Protein AF-A0A3D1Q9H1-F1 (afdb_monomer_lite)

Foldseek 3Di:
DCVQVPDDPLLVVLVVQLVVLCVVPVDCDVVSVVSCCVPPVCSVVSVVVVVPPDD

Radius of gyration: 11.29 Å; chains: 1; bounding box: 25×21×24 Å

Secondary structure (DSSP, 8-state):
-GGGTTS-HHHHHHHHHHHHHTTT-SS-SHHHHHHHHHH-TTHHHHHHHTTTS--

pLDDT: mean 83.45, std 18.42, range [38.16, 98.44]

Sequence (55 aa):
NLHLVKKAPECLEYVIIHELVHLLEKGHNDRFKAYMDSFYPDWRRVKAGLNNISP

Structure (mmCIF, N/CA/C/O backbone):
data_AF-A0A3D1Q9H1-F1
#
_entry.id   AF-A0A3D1Q9H1-F1
#
loop_
_atom_site.group_PDB
_atom_site.id
_atom_site.type_symbol
_atom_site.label_atom_id
_atom_site.label_alt_id
_atom_site.label_comp_id
_atom_site.label_asym_id
_atom_site.label_entity_id
_atom_site.label_seq_id
_atom_site.pdbx_PDB_ins_code
_atom_site.Cartn_x
_atom_site.Cartn_y
_atom_site.Cartn_z
_atom_site.occupancy
_atom_site.B_iso_or_equiv
_atom_site.auth_seq_id
_atom_site.auth_comp_id
_atom_site.auth_asym_id
_atom_site.auth_atom_id
_atom_site.pdbx_PDB_model_num
ATOM 1 N N . ASN A 1 1 ? 17.672 12.199 -7.089 1.00 46.56 1 ASN A N 1
ATOM 2 C CA . ASN A 1 1 ? 17.229 10.800 -6.900 1.00 46.56 1 ASN A CA 1
ATOM 3 C C . ASN A 1 1 ? 16.581 10.214 -8.165 1.00 46.56 1 ASN A C 1
ATOM 5 O O . ASN A 1 1 ? 15.391 9.948 -8.171 1.00 46.56 1 ASN A O 1
ATOM 9 N N . LEU A 1 2 ? 17.352 9.972 -9.239 1.00 51.03 2 LEU A N 1
ATOM 10 C CA . LEU A 1 2 ? 16.872 9.372 -10.513 1.00 51.03 2 LEU A CA 1
ATOM 11 C C . LEU A 1 2 ? 16.799 7.828 -10.494 1.00 51.03 2 LEU A C 1
ATOM 13 O O . LEU A 1 2 ? 16.374 7.195 -11.456 1.00 51.03 2 LEU A O 1
ATOM 17 N N . HIS A 1 3 ? 17.219 7.218 -9.389 1.00 52.88 3 HIS A N 1
ATOM 18 C CA . HIS A 1 3 ? 17.333 5.768 -9.191 1.00 52.88 3 HIS A CA 1
ATOM 19 C C . HIS A 1 3 ? 15.967 5.057 -9.191 1.00 52.88 3 HIS A C 1
ATOM 21 O O . HIS A 1 3 ? 15.897 3.883 -9.539 1.00 52.88 3 HIS A O 1
ATOM 27 N N . LEU A 1 4 ? 14.885 5.763 -8.834 1.00 52.59 4 LEU A N 1
ATOM 28 C CA . LEU A 1 4 ? 13.521 5.216 -8.822 1.00 52.59 4 LEU A CA 1
ATOM 29 C C . LEU A 1 4 ? 12.899 5.136 -10.223 1.00 52.59 4 LEU A C 1
ATOM 31 O O . LEU A 1 4 ? 12.112 4.234 -10.479 1.00 52.59 4 LEU A O 1
ATOM 35 N N . VAL A 1 5 ? 13.306 6.012 -11.150 1.00 51.62 5 VAL A N 1
ATOM 36 C CA . VAL A 1 5 ? 12.763 6.071 -12.524 1.00 51.62 5 VAL A CA 1
ATOM 37 C C . VAL A 1 5 ? 13.212 4.871 -13.370 1.00 51.62 5 VAL A C 1
ATOM 39 O O . VAL A 1 5 ? 12.576 4.536 -14.361 1.00 51.62 5 VAL A O 1
ATOM 42 N N . LYS A 1 6 ? 14.294 4.185 -12.970 1.00 52.34 6 LYS A N 1
ATOM 43 C CA . LYS A 1 6 ? 14.777 2.959 -13.628 1.00 52.34 6 LYS A CA 1
ATOM 44 C C . LYS A 1 6 ? 14.149 1.672 -13.082 1.00 52.34 6 LYS A C 1
ATOM 46 O O . LYS A 1 6 ? 14.462 0.601 -13.598 1.00 52.34 6 LYS A O 1
ATOM 51 N N . LYS A 1 7 ? 13.327 1.737 -12.027 1.00 60.03 7 LYS A N 1
ATOM 52 C CA . LYS A 1 7 ? 12.619 0.545 -11.546 1.00 60.03 7 LYS A CA 1
ATOM 53 C C . LYS A 1 7 ? 11.454 0.235 -12.486 1.00 60.03 7 LYS A C 1
ATOM 55 O O . LYS A 1 7 ? 10.848 1.148 -13.037 1.00 60.03 7 LYS A O 1
ATOM 60 N N . ALA A 1 8 ? 11.177 -1.054 -12.687 1.00 71.44 8 ALA A N 1
ATOM 61 C CA . ALA A 1 8 ? 10.068 -1.507 -13.523 1.00 71.44 8 ALA A CA 1
ATOM 62 C C . ALA A 1 8 ? 8.754 -0.811 -13.098 1.00 71.44 8 ALA A C 1
ATOM 64 O O . ALA A 1 8 ? 8.590 -0.575 -11.899 1.00 71.44 8 ALA A O 1
ATOM 65 N N . PRO A 1 9 ? 7.827 -0.500 -14.026 1.00 76.12 9 PRO A N 1
ATOM 66 C CA . PRO A 1 9 ? 6.568 0.200 -13.732 1.00 76.12 9 PRO A CA 1
ATOM 67 C C . PRO A 1 9 ? 5.811 -0.336 -12.504 1.00 76.12 9 PRO A C 1
ATOM 69 O O . PRO A 1 9 ? 5.340 0.448 -11.685 1.00 76.12 9 PRO A O 1
ATOM 72 N N . GLU A 1 10 ? 5.824 -1.657 -12.300 1.00 80.25 10 GLU A N 1
ATOM 73 C CA . GLU A 1 10 ? 5.235 -2.345 -11.138 1.00 80.25 10 GLU A CA 1
ATOM 74 C C . GLU A 1 10 ? 5.748 -1.808 -9.786 1.00 80.25 10 GLU A C 1
ATOM 76 O O . GLU A 1 10 ? 5.008 -1.708 -8.810 1.00 80.25 10 GLU A O 1
ATOM 81 N N . CYS A 1 11 ? 7.022 -1.412 -9.709 1.00 83.75 11 CYS A N 1
ATOM 82 C CA . CYS A 1 11 ? 7.606 -0.844 -8.495 1.00 83.75 11 CYS A CA 1
ATOM 83 C C . CYS A 1 11 ? 7.053 0.549 -8.183 1.00 83.75 11 CYS A C 1
ATOM 85 O O . CYS A 1 11 ? 6.918 0.902 -7.013 1.00 83.75 11 CYS A O 1
ATOM 87 N N . LEU A 1 12 ? 6.776 1.349 -9.216 1.00 86.56 12 LEU A N 1
ATOM 88 C CA . LEU A 1 12 ? 6.224 2.690 -9.047 1.00 86.56 12 LEU A CA 1
ATOM 89 C C . LEU A 1 12 ? 4.758 2.610 -8.613 1.00 86.56 12 LEU A C 1
ATOM 91 O O . LEU A 1 12 ? 4.370 3.302 -7.676 1.00 86.56 12 LEU A O 1
ATOM 95 N N . GLU A 1 13 ? 3.978 1.726 -9.238 1.00 90.38 13 GLU A N 1
ATOM 96 C CA . GLU A 1 13 ? 2.591 1.451 -8.844 1.00 90.38 13 GLU A CA 1
ATOM 97 C C . GLU A 1 13 ? 2.499 1.008 -7.381 1.00 90.38 13 GLU A C 1
ATOM 99 O O . GLU A 1 13 ? 1.705 1.565 -6.623 1.00 90.38 13 GLU A O 1
ATOM 104 N N . TYR A 1 14 ? 3.369 0.083 -6.956 1.00 92.44 14 TYR A N 1
ATOM 105 C CA . TYR A 1 14 ? 3.446 -0.350 -5.561 1.00 92.44 14 TYR A CA 1
ATOM 106 C C . TYR A 1 14 ? 3.657 0.825 -4.597 1.00 92.44 14 TYR A C 1
ATOM 108 O O . TYR A 1 14 ? 2.927 0.932 -3.615 1.00 92.44 14 TYR A O 1
ATOM 116 N N . VAL A 1 15 ? 4.629 1.706 -4.868 1.00 91.56 15 VAL A N 1
ATOM 117 C CA . VAL A 1 15 ? 4.924 2.853 -3.990 1.00 91.56 15 VAL A CA 1
ATOM 118 C C . VAL A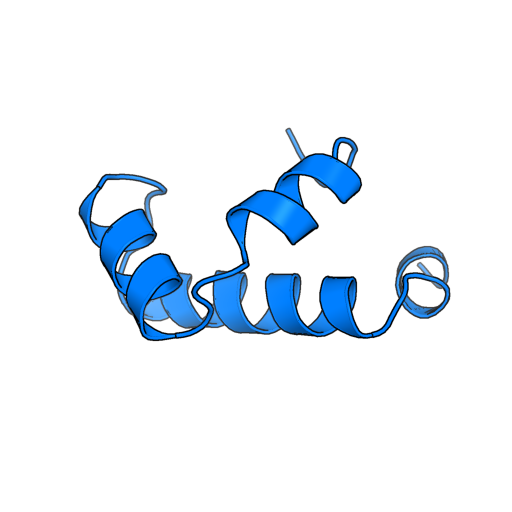 1 15 ? 3.747 3.823 -3.952 1.00 91.56 15 VAL A C 1
ATOM 120 O O . VAL A 1 15 ? 3.344 4.239 -2.874 1.00 91.56 15 VAL A O 1
ATOM 123 N N . ILE A 1 16 ? 3.151 4.154 -5.100 1.00 92.94 16 ILE A N 1
ATOM 124 C CA . ILE A 1 16 ? 2.011 5.080 -5.141 1.00 92.94 16 ILE A CA 1
ATOM 125 C C . ILE A 1 16 ? 0.840 4.524 -4.325 1.00 92.94 16 ILE A C 1
ATOM 127 O O . ILE A 1 16 ? 0.294 5.232 -3.480 1.00 92.94 16 ILE A O 1
ATOM 131 N N . ILE A 1 17 ? 0.470 3.258 -4.533 1.00 96.06 17 ILE A N 1
ATOM 132 C CA . ILE A 1 17 ? -0.640 2.639 -3.799 1.00 96.06 17 ILE A CA 1
ATOM 133 C C . ILE A 1 17 ? -0.312 2.547 -2.303 1.00 96.06 17 ILE A C 1
ATOM 135 O O . ILE A 1 17 ? -1.171 2.859 -1.484 1.00 96.06 17 ILE A O 1
ATOM 139 N N . HIS A 1 18 ? 0.925 2.197 -1.940 1.00 95.56 18 HIS A N 1
ATOM 140 C CA . HIS A 1 18 ? 1.389 2.156 -0.550 1.00 95.56 18 HIS A CA 1
ATOM 141 C C . HIS A 1 18 ? 1.172 3.492 0.173 1.00 95.56 18 HIS A C 1
ATOM 143 O O . HIS A 1 18 ? 0.541 3.528 1.231 1.00 95.56 18 HIS A O 1
ATOM 149 N N . GLU A 1 19 ? 1.634 4.595 -0.418 1.00 95.69 19 GLU A N 1
ATOM 150 C CA . GLU A 1 19 ? 1.487 5.928 0.175 1.00 95.69 19 GLU A CA 1
ATOM 151 C C . GLU A 1 19 ? 0.019 6.383 0.228 1.00 95.69 19 GLU A C 1
ATOM 153 O O . GLU A 1 19 ? -0.401 7.041 1.179 1.00 95.69 19 GLU A O 1
ATOM 158 N N . LEU A 1 20 ? -0.804 6.001 -0.754 1.00 97.56 20 LEU A N 1
ATOM 159 C CA . LEU A 1 20 ? -2.241 6.289 -0.720 1.00 97.56 20 LEU A CA 1
ATOM 160 C C . LEU A 1 20 ? -2.961 5.502 0.381 1.00 97.56 20 LEU A C 1
ATOM 162 O O . LEU A 1 20 ? -3.827 6.055 1.059 1.00 97.56 20 LEU A O 1
ATOM 166 N N . VAL A 1 21 ? -2.591 4.239 0.612 1.00 98.12 21 VAL A N 1
ATOM 167 C CA . VAL A 1 21 ? -3.146 3.444 1.719 1.00 98.12 21 VAL A CA 1
ATOM 168 C C . VAL A 1 21 ? -2.775 4.053 3.071 1.00 98.12 21 VAL A C 1
ATOM 170 O O . VAL A 1 21 ? -3.589 3.995 3.994 1.00 98.12 21 VAL A O 1
ATOM 173 N N . HIS A 1 22 ? -1.631 4.736 3.187 1.00 97.81 22 HIS A N 1
ATOM 174 C CA . HIS A 1 22 ? -1.270 5.465 4.405 1.00 97.81 22 HIS A CA 1
ATOM 175 C C . HIS A 1 22 ? -2.223 6.602 4.789 1.00 97.81 22 HIS A C 1
ATOM 177 O O . HIS A 1 22 ? -2.295 6.970 5.965 1.00 97.81 22 HIS A O 1
ATOM 183 N N . LEU A 1 23 ? -3.023 7.105 3.845 1.00 97.69 23 LEU A N 1
ATOM 184 C CA . LEU A 1 23 ? -4.111 8.039 4.144 1.00 97.69 23 LEU A CA 1
ATOM 185 C C . LEU A 1 23 ? -5.277 7.361 4.885 1.00 97.69 23 LEU A C 1
ATOM 187 O O . LEU A 1 23 ? -6.004 8.028 5.618 1.00 97.69 23 LEU A O 1
ATOM 191 N N . LEU A 1 24 ? -5.454 6.048 4.705 1.00 97.56 24 LEU A N 1
ATOM 192 C CA . LEU A 1 24 ? -6.512 5.245 5.328 1.00 97.56 24 LEU A CA 1
ATOM 193 C C . LEU A 1 24 ? -6.038 4.539 6.607 1.00 97.56 24 LEU A C 1
ATOM 195 O O . LEU A 1 24 ? -6.819 4.377 7.544 1.0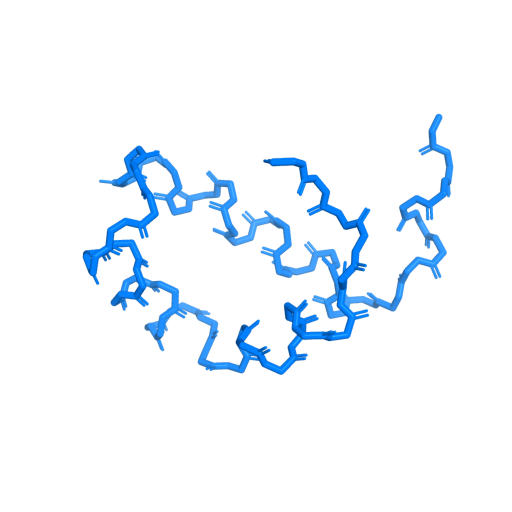0 97.56 24 LEU A O 1
ATOM 199 N N . GLU A 1 25 ? -4.775 4.110 6.646 1.00 97.88 25 GLU A N 1
ATOM 200 C CA . GLU A 1 25 ? -4.161 3.409 7.773 1.00 97.88 25 GLU A CA 1
ATOM 201 C C . GLU A 1 25 ? -2.673 3.768 7.890 1.00 97.88 25 GLU A C 1
ATOM 203 O O . GLU A 1 25 ? -1.865 3.469 7.014 1.00 97.88 25 GLU A O 1
ATOM 208 N N . LYS A 1 26 ? -2.291 4.401 9.004 1.00 94.88 26 LYS A N 1
ATOM 209 C CA . LYS A 1 26 ? -0.926 4.916 9.194 1.00 94.88 26 LYS A CA 1
ATOM 210 C C . LYS A 1 26 ? 0.103 3.808 9.413 1.00 94.88 26 LYS A C 1
ATOM 212 O O . LYS A 1 26 ? 1.257 3.983 9.042 1.00 94.88 26 LYS A O 1
ATOM 217 N N . GLY A 1 27 ? -0.284 2.711 10.066 1.00 94.19 27 GLY A N 1
ATOM 218 C CA . GLY A 1 27 ? 0.621 1.595 10.344 1.00 94.19 27 GLY A CA 1
ATOM 219 C C . GLY A 1 27 ? 0.647 0.559 9.222 1.00 94.19 27 GLY A C 1
ATOM 220 O O . GLY A 1 27 ? -0.191 0.575 8.335 1.00 94.19 27 GLY A O 1
ATOM 221 N N . HIS A 1 28 ? 1.554 -0.416 9.300 1.00 96.38 28 HIS A N 1
ATOM 222 C CA . HIS A 1 28 ? 1.577 -1.589 8.403 1.00 96.38 28 HIS A CA 1
ATOM 223 C C . HIS A 1 28 ? 0.947 -2.836 9.049 1.00 96.38 28 HIS A C 1
ATOM 225 O O . HIS A 1 28 ? 1.444 -3.958 8.910 1.00 96.38 28 HIS A O 1
ATOM 231 N N . ASN A 1 29 ? -0.130 -2.633 9.811 1.00 96.81 29 ASN A N 1
ATOM 232 C CA . ASN A 1 29 ? -0.859 -3.691 10.517 1.00 96.81 29 ASN A CA 1
ATOM 233 C C . ASN A 1 29 ? -1.762 -4.503 9.560 1.00 96.81 29 ASN A C 1
ATOM 235 O O . ASN A 1 29 ? -1.729 -4.332 8.340 1.00 96.81 29 ASN A O 1
ATOM 239 N N . ASP A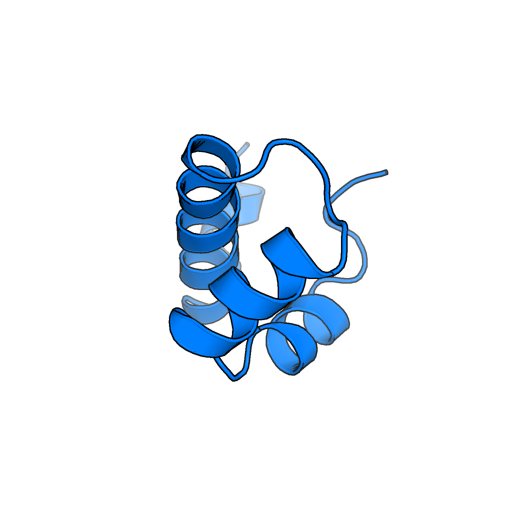 1 30 ? -2.577 -5.412 10.092 1.00 98.06 30 ASP A N 1
ATOM 240 C CA . ASP A 1 30 ? -3.423 -6.274 9.254 1.00 98.06 30 ASP A CA 1
ATOM 241 C C . ASP A 1 30 ? -4.492 -5.498 8.474 1.00 98.06 30 ASP A C 1
ATOM 243 O O . ASP A 1 30 ? -4.851 -5.902 7.369 1.00 98.06 30 ASP A O 1
ATOM 247 N N . ARG A 1 31 ? -4.926 -4.333 8.972 1.00 98.06 31 ARG A N 1
ATOM 248 C CA . ARG A 1 31 ? -5.839 -3.447 8.242 1.00 98.06 31 ARG A CA 1
ATOM 249 C C . ARG A 1 31 ? -5.161 -2.821 7.024 1.00 98.06 31 ARG A C 1
ATOM 251 O O . ARG A 1 31 ? -5.753 -2.794 5.949 1.00 98.06 31 ARG A O 1
ATOM 258 N N . PHE A 1 32 ? -3.907 -2.391 7.159 1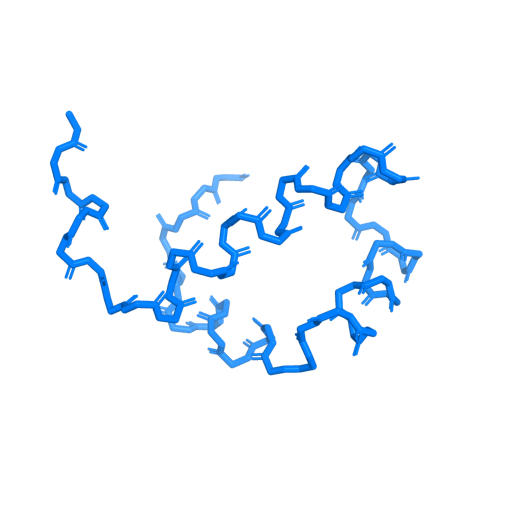.00 98.25 32 PHE A N 1
ATOM 259 C CA . PHE A 1 32 ? -3.104 -1.926 6.024 1.00 98.25 32 PHE A CA 1
ATOM 260 C C . PHE A 1 32 ? -2.945 -3.022 4.971 1.00 98.25 32 PHE A C 1
ATOM 262 O O . PHE A 1 32 ? -3.185 -2.792 3.787 1.00 98.25 32 PHE A O 1
ATOM 269 N N . LYS A 1 33 ? -2.585 -4.240 5.401 1.00 97.69 33 LYS A N 1
ATOM 270 C CA . LYS A 1 33 ? -2.439 -5.385 4.491 1.00 97.69 33 LYS A CA 1
ATOM 271 C C . LYS A 1 33 ? -3.753 -5.700 3.779 1.00 97.69 33 LYS A C 1
ATOM 273 O O . LYS A 1 33 ? -3.713 -5.948 2.584 1.00 97.69 33 LYS A O 1
ATOM 278 N N . ALA A 1 34 ? -4.896 -5.616 4.462 1.00 98.25 34 ALA A N 1
ATOM 279 C CA . ALA A 1 34 ? -6.208 -5.821 3.849 1.00 98.25 34 ALA A CA 1
ATOM 280 C C . ALA A 1 34 ? -6.534 -4.774 2.766 1.00 98.25 34 ALA A C 1
ATOM 282 O O . ALA A 1 34 ? -7.081 -5.120 1.717 1.00 98.25 34 ALA A O 1
ATOM 283 N N . TYR A 1 35 ? -6.159 -3.505 2.973 1.00 98.44 35 TYR A N 1
ATOM 284 C CA . TYR A 1 35 ? -6.275 -2.483 1.927 1.00 98.44 35 TYR A CA 1
ATOM 285 C C . TYR A 1 35 ? -5.342 -2.769 0.748 1.00 98.44 35 TYR A C 1
ATOM 287 O O . TYR A 1 35 ? -5.785 -2.716 -0.396 1.00 98.44 35 TYR A O 1
ATOM 295 N N . MET A 1 36 ? -4.086 -3.140 1.004 1.00 97.88 36 MET A N 1
ATOM 296 C CA . MET A 1 36 ? -3.156 -3.534 -0.060 1.00 97.88 36 MET A CA 1
ATOM 297 C C . MET A 1 36 ? -3.645 -4.768 -0.830 1.00 97.88 36 MET A C 1
ATOM 299 O O . MET A 1 36 ? -3.544 -4.796 -2.050 1.00 97.88 36 MET A O 1
ATOM 303 N N . ASP A 1 37 ? -4.231 -5.753 -0.148 1.00 97.62 37 ASP A N 1
ATOM 304 C CA . ASP A 1 37 ? -4.826 -6.945 -0.766 1.00 97.62 37 ASP A CA 1
ATOM 305 C C . ASP A 1 37 ? -6.008 -6.593 -1.672 1.00 97.62 37 ASP A C 1
ATOM 307 O O . ASP A 1 37 ? -6.228 -7.260 -2.679 1.00 97.62 37 ASP A O 1
ATOM 311 N N . SER A 1 38 ? -6.740 -5.528 -1.339 1.00 97.75 38 SER A N 1
ATOM 312 C CA . SER A 1 38 ? -7.884 -5.058 -2.122 1.00 97.75 38 SER A CA 1
ATOM 313 C C . SER A 1 38 ? -7.465 -4.196 -3.316 1.00 97.75 38 SER A C 1
ATOM 315 O O . SER A 1 38 ? -8.020 -4.341 -4.401 1.00 97.75 38 SER A O 1
ATOM 317 N N . PHE A 1 39 ? -6.502 -3.287 -3.132 1.00 97.4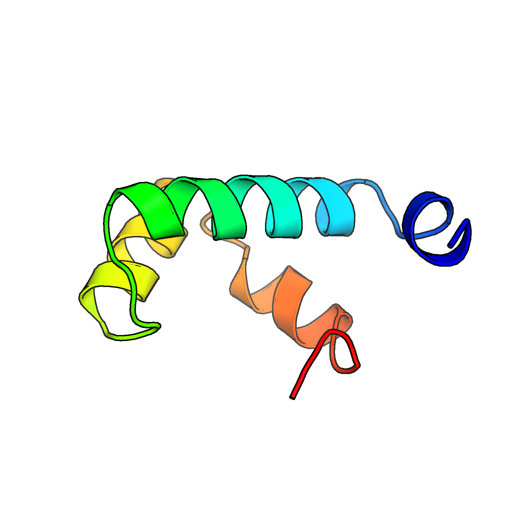4 39 PHE A N 1
ATOM 318 C CA . PHE A 1 39 ? -6.109 -2.314 -4.159 1.00 97.44 39 PHE A CA 1
ATOM 319 C C . PHE A 1 39 ? -4.967 -2.788 -5.057 1.00 97.44 39 PHE A C 1
ATOM 321 O O . PHE A 1 39 ? -4.858 -2.327 -6.191 1.00 97.44 39 PHE A O 1
ATOM 328 N N . TYR A 1 40 ? -4.116 -3.693 -4.574 1.00 95.94 40 TYR A N 1
ATOM 329 C CA . TYR A 1 40 ? -2.994 -4.221 -5.343 1.00 95.94 40 TYR A CA 1
ATOM 330 C C . TYR A 1 40 ? -2.657 -5.667 -4.943 1.00 95.94 40 TYR A C 1
ATOM 332 O O . TYR A 1 40 ? -1.631 -5.891 -4.310 1.00 95.94 40 TYR A O 1
ATOM 340 N N . PRO A 1 41 ? -3.480 -6.671 -5.308 1.00 94.81 41 PRO A N 1
ATOM 341 C CA . PRO A 1 41 ? -3.371 -8.050 -4.805 1.00 94.81 41 PRO A CA 1
ATOM 342 C C . PRO A 1 41 ? -1.969 -8.689 -4.897 1.00 94.81 41 PRO A C 1
ATOM 344 O O . PRO A 1 41 ? -1.561 -9.435 -4.004 1.00 94.81 41 PRO A O 1
ATOM 347 N N . ASP A 1 42 ? -1.188 -8.337 -5.925 1.00 91.94 42 ASP A N 1
ATOM 348 C CA . ASP A 1 42 ? 0.166 -8.858 -6.166 1.00 91.94 42 ASP A CA 1
ATOM 349 C C . ASP A 1 42 ? 1.283 -8.092 -5.433 1.00 91.94 42 ASP A C 1
ATOM 351 O O . ASP A 1 42 ? 2.474 -8.365 -5.632 1.00 91.94 42 ASP A O 1
ATOM 355 N N . TRP A 1 43 ? 0.940 -7.155 -4.543 1.00 93.50 43 TRP A N 1
ATOM 356 C CA . TRP A 1 43 ? 1.903 -6.292 -3.852 1.00 93.50 43 TRP A CA 1
ATOM 357 C C . TRP A 1 43 ? 2.988 -7.066 -3.103 1.00 93.50 43 TRP A C 1
ATOM 359 O O . TRP A 1 43 ? 4.108 -6.580 -2.981 1.00 93.50 43 TRP A O 1
ATOM 369 N N . ARG A 1 44 ? 2.699 -8.283 -2.620 1.00 92.94 44 ARG A N 1
ATOM 370 C CA . ARG A 1 44 ? 3.691 -9.132 -1.940 1.00 92.94 44 ARG A CA 1
ATOM 371 C C . ARG A 1 44 ? 4.789 -9.614 -2.890 1.00 92.94 44 ARG A C 1
ATOM 373 O O . ARG A 1 44 ? 5.952 -9.632 -2.491 1.00 92.94 44 ARG A O 1
ATOM 380 N N . ARG A 1 45 ? 4.444 -9.956 -4.140 1.00 91.69 45 ARG A N 1
ATOM 381 C CA . ARG A 1 45 ? 5.413 -10.341 -5.183 1.00 91.69 45 ARG A CA 1
ATOM 382 C C . ARG A 1 45 ? 6.321 -9.161 -5.510 1.00 91.69 45 ARG A C 1
ATOM 384 O O . ARG A 1 45 ? 7.542 -9.299 -5.503 1.00 91.69 45 ARG A O 1
ATOM 391 N N . VAL A 1 46 ? 5.718 -7.995 -5.739 1.00 88.75 46 VAL A N 1
ATOM 392 C CA . VAL A 1 46 ? 6.452 -6.765 -6.061 1.00 88.75 46 VAL A CA 1
ATOM 393 C C . VAL A 1 46 ? 7.331 -6.335 -4.882 1.00 88.75 46 VAL A C 1
ATOM 395 O O . VAL A 1 46 ? 8.516 -6.069 -5.071 1.00 88.75 46 VAL A O 1
ATOM 398 N N . LYS A 1 47 ? 6.808 -6.373 -3.648 1.00 86.94 47 LYS A N 1
ATOM 399 C CA . LYS A 1 47 ? 7.562 -6.074 -2.422 1.00 86.94 47 LYS A CA 1
ATOM 400 C C . LYS A 1 47 ? 8.769 -6.996 -2.242 1.00 86.94 47 LYS A C 1
ATOM 402 O O . LYS A 1 47 ? 9.847 -6.508 -1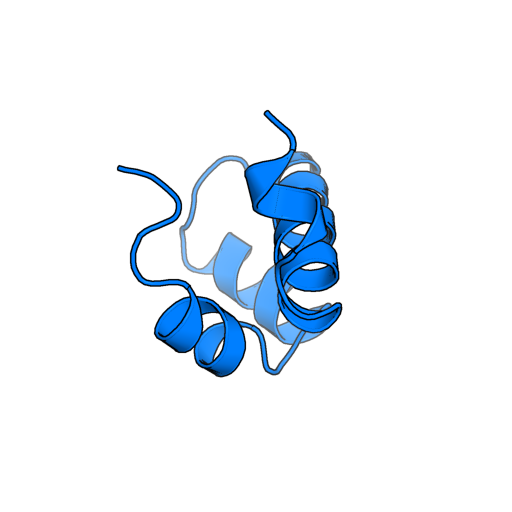.917 1.00 86.94 47 LYS A O 1
ATOM 407 N N . ALA A 1 48 ? 8.622 -8.299 -2.481 1.00 85.69 48 ALA A N 1
ATOM 408 C CA . ALA A 1 48 ? 9.734 -9.247 -2.381 1.00 85.69 48 ALA A CA 1
ATOM 409 C C . ALA A 1 48 ? 10.855 -8.946 -3.396 1.00 85.69 48 ALA A C 1
ATOM 411 O O . ALA A 1 48 ? 12.035 -9.041 -3.063 1.00 85.69 48 ALA A O 1
ATOM 412 N N . GLY A 1 49 ? 10.502 -8.510 -4.610 1.00 79.75 49 GLY A N 1
ATOM 413 C CA . GLY A 1 49 ? 11.466 -8.021 -5.605 1.00 79.75 49 GLY A CA 1
ATOM 414 C C . GLY A 1 49 ? 12.081 -6.655 -5.266 1.00 79.75 49 GLY A C 1
ATOM 415 O O . GLY A 1 49 ? 13.080 -6.253 -5.861 1.00 79.75 49 GLY A O 1
ATOM 416 N N . LEU A 1 50 ? 11.504 -5.940 -4.297 1.00 74.44 50 LEU A N 1
ATOM 417 C CA . LEU A 1 50 ? 11.892 -4.595 -3.888 1.00 74.44 50 LEU A CA 1
ATOM 418 C C . LEU A 1 50 ? 12.803 -4.541 -2.657 1.00 74.44 50 LEU A C 1
ATOM 420 O O . LEU A 1 50 ? 13.097 -3.413 -2.271 1.00 74.44 50 LEU A O 1
ATOM 424 N N . ASN A 1 51 ? 13.248 -5.681 -2.094 1.00 60.03 51 ASN A N 1
ATOM 425 C CA . ASN A 1 51 ? 14.036 -5.888 -0.849 1.00 60.03 51 ASN A CA 1
ATOM 426 C C . ASN A 1 51 ? 15.321 -5.026 -0.676 1.00 60.03 51 ASN A C 1
ATOM 428 O O . ASN A 1 51 ? 16.415 -5.543 -0.491 1.00 60.03 51 ASN A O 1
ATOM 432 N N . ASN A 1 52 ? 15.175 -3.705 -0.755 1.00 53.69 52 ASN A N 1
ATOM 433 C CA . ASN A 1 52 ? 16.108 -2.612 -0.474 1.00 53.69 52 ASN A CA 1
ATOM 434 C C . ASN A 1 52 ? 15.411 -1.223 -0.528 1.00 53.69 52 ASN A C 1
ATOM 436 O O . ASN A 1 52 ? 16.095 -0.201 -0.514 1.00 53.69 52 ASN A O 1
ATOM 440 N N . ILE A 1 53 ? 14.073 -1.134 -0.621 1.00 50.38 53 ILE A N 1
ATOM 441 C CA . ILE A 1 53 ? 13.347 0.127 -0.391 1.00 50.38 53 ILE A CA 1
ATOM 442 C C . ILE A 1 53 ? 12.838 0.142 1.056 1.00 50.38 53 ILE A C 1
ATOM 444 O O . ILE A 1 53 ? 11.741 -0.329 1.340 1.00 50.38 53 ILE A O 1
ATOM 448 N N . SER A 1 54 ? 13.683 0.736 1.901 1.00 38.16 54 SER A N 1
ATOM 449 C CA . SER A 1 54 ? 13.407 1.378 3.195 1.00 38.16 54 SER A CA 1
ATOM 450 C C . SER A 1 54 ? 13.482 0.539 4.495 1.00 38.16 54 SER A C 1
ATOM 452 O O . SER A 1 54 ? 13.127 -0.640 4.476 1.00 38.16 54 SER A O 1
ATOM 454 N N . PRO A 1 55 ? 13.999 1.155 5.591 1.00 43.16 55 PRO A N 1
ATOM 455 C CA . PRO A 1 55 ? 14.181 0.576 6.933 1.00 43.16 55 PRO A CA 1
ATOM 456 C C . PRO A 1 55 ? 12.884 0.415 7.737 1.00 43.16 55 PRO A C 1
ATOM 458 O O . PRO A 1 55 ? 11.875 1.063 7.378 1.00 43.16 55 PRO A O 1
#